Protein AF-A0A496Y0I8-F1 (afdb_monomer)

Nearest PDB structures (foldseek):
  1cf7-assembly1_B  TM=6.971E-01  e=7.641E-02  Homo sapiens
  3rpu-assembly1_E  TM=5.669E-01  e=7.205E-02  Escherichia coli K-12
  3rpu-assembly1_H  TM=5.118E-01  e=5.064E-02  Escherichia coli K-12
  6aht-assembly1_B  TM=5.201E-01  e=3.131E-01  Bacillus cereus
  8hqs-assembly1_F  TM=3.531E-01  e=7.050E+00  Saccharomyces cerevisiae S288C

Structure (mmCIF, N/CA/C/O backbone):
data_AF-A0A496Y0I8-F1
#
_entry.id   AF-A0A496Y0I8-F1
#
loop_
_atom_site.group_PDB
_atom_site.id
_atom_site.type_symbol
_atom_site.label_atom_id
_atom_site.label_alt_id
_atom_site.label_comp_id
_atom_site.label_asym_id
_atom_site.label_entity_id
_atom_site.label_seq_id
_atom_site.pdbx_PDB_ins_code
_atom_site.Cartn_x
_atom_site.Cartn_y
_atom_site.Cartn_z
_atom_site.occupancy
_atom_site.B_iso_or_equiv
_atom_site.auth_seq_id
_atom_site.auth_comp_id
_atom_site.auth_asym_id
_atom_site.auth_atom_id
_atom_site.pdbx_PDB_model_num
ATOM 1 N N . MET A 1 1 ? -22.563 -0.988 -12.206 1.00 37.19 1 MET A N 1
ATOM 2 C CA . MET A 1 1 ? -21.114 -0.687 -12.088 1.00 37.19 1 MET A CA 1
ATOM 3 C C . MET A 1 1 ? -20.339 -1.810 -12.764 1.00 37.19 1 MET A C 1
ATOM 5 O O . MET A 1 1 ? -20.665 -2.964 -12.524 1.00 37.19 1 MET A O 1
ATOM 9 N N . ARG A 1 2 ? -19.393 -1.511 -13.667 1.00 37.41 2 ARG A N 1
ATOM 10 C CA . ARG A 1 2 ? -18.610 -2.548 -14.367 1.00 37.41 2 ARG A CA 1
ATOM 11 C C . ARG A 1 2 ? -17.775 -3.320 -13.332 1.00 37.41 2 ARG A C 1
ATOM 13 O O . ARG A 1 2 ? -16.811 -2.759 -12.822 1.00 37.41 2 ARG A O 1
ATOM 20 N N . LYS A 1 3 ? -18.150 -4.572 -13.020 1.00 45.47 3 LYS A N 1
ATOM 21 C CA . LYS A 1 3 ? -17.292 -5.530 -12.295 1.00 45.47 3 LYS A CA 1
ATOM 22 C C . LYS A 1 3 ? -15.965 -5.590 -13.067 1.00 45.47 3 LYS A C 1
ATOM 24 O O . LYS A 1 3 ? -15.937 -6.031 -14.215 1.00 45.47 3 LYS A O 1
ATOM 29 N N . GLY A 1 4 ? -14.893 -5.036 -12.501 1.00 50.22 4 GLY A N 1
ATOM 30 C CA . GLY A 1 4 ? -13.565 -5.114 -13.107 1.00 50.22 4 GLY A CA 1
ATOM 31 C C . GLY A 1 4 ? -13.160 -6.582 -13.224 1.00 50.22 4 GLY A C 1
ATOM 32 O O . GLY A 1 4 ? -13.379 -7.345 -12.292 1.00 50.22 4 GLY A O 1
ATOM 33 N N . LYS A 1 5 ? -12.595 -6.995 -14.363 1.00 61.81 5 LYS A N 1
ATOM 34 C CA . LYS A 1 5 ? -12.206 -8.390 -14.663 1.00 61.81 5 LYS A CA 1
ATOM 35 C C . LYS A 1 5 ? -10.997 -8.895 -13.840 1.00 61.81 5 LYS A C 1
ATOM 37 O O . LYS A 1 5 ? -10.202 -9.679 -14.346 1.00 61.81 5 LYS A O 1
ATOM 42 N N . GLY A 1 6 ? -10.797 -8.408 -12.617 1.00 68.12 6 GLY A N 1
ATOM 43 C CA . GLY A 1 6 ? -9.646 -8.731 -11.774 1.00 68.12 6 GLY A CA 1
ATOM 44 C C . GLY A 1 6 ? -10.045 -9.001 -10.322 1.00 68.12 6 GLY A C 1
ATOM 45 O O . GLY A 1 6 ? -11.169 -8.685 -9.931 1.00 68.12 6 GLY A O 1
ATOM 46 N N . PRO A 1 7 ? -9.140 -9.579 -9.515 1.00 83.75 7 PRO A N 1
ATOM 47 C CA . PRO A 1 7 ? -9.412 -9.864 -8.112 1.00 83.75 7 PRO A CA 1
ATOM 48 C C . PRO A 1 7 ? -9.800 -8.612 -7.323 1.00 83.75 7 PRO A C 1
ATOM 50 O O . PRO A 1 7 ? -9.282 -7.520 -7.571 1.00 83.75 7 PRO A O 1
ATOM 53 N N . GLN A 1 8 ? -10.643 -8.789 -6.305 1.00 86.94 8 GLN A N 1
ATOM 54 C CA . GLN A 1 8 ? -11.132 -7.693 -5.459 1.00 86.94 8 GLN A CA 1
ATOM 55 C C . GLN A 1 8 ? -10.002 -6.877 -4.822 1.00 86.94 8 GLN A C 1
ATOM 57 O O . GLN A 1 8 ? -10.133 -5.669 -4.650 1.00 86.94 8 GLN A O 1
ATOM 62 N N . PHE A 1 9 ? -8.860 -7.502 -4.519 1.00 90.44 9 PHE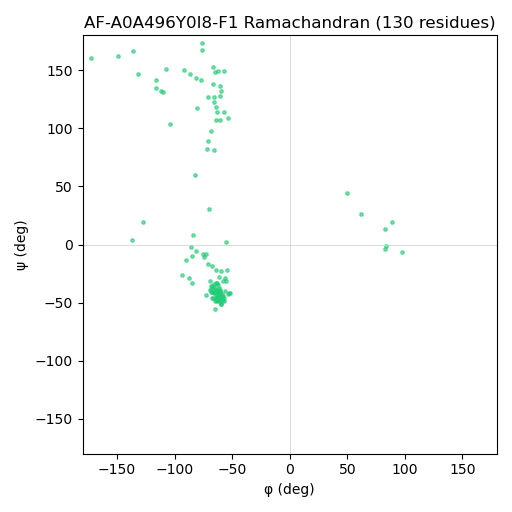 A N 1
ATOM 63 C CA . PHE A 1 9 ? -7.746 -6.803 -3.886 1.00 90.44 9 PHE A CA 1
ATOM 64 C C . PHE A 1 9 ? -7.081 -5.742 -4.784 1.00 90.44 9 PHE A C 1
ATOM 66 O O . PHE A 1 9 ? -6.420 -4.841 -4.275 1.00 90.44 9 PHE A O 1
ATOM 73 N N . VAL A 1 10 ? -7.272 -5.790 -6.109 1.00 92.19 10 VAL A N 1
ATOM 74 C CA . VAL A 1 10 ? -6.679 -4.809 -7.039 1.00 92.19 10 VAL A CA 1
ATOM 75 C C . VAL A 1 10 ? -7.178 -3.388 -6.754 1.00 92.19 10 VAL A C 1
ATOM 77 O O . VAL A 1 10 ? -6.441 -2.421 -6.958 1.00 92.19 10 VAL A O 1
ATOM 80 N N . ARG A 1 11 ? -8.390 -3.244 -6.195 1.00 92.94 11 ARG A N 1
ATOM 81 C CA . ARG A 1 11 ? -8.942 -1.937 -5.800 1.00 92.94 11 ARG A CA 1
ATOM 82 C C . ARG A 1 11 ? -8.086 -1.205 -4.760 1.00 92.94 11 ARG A C 1
ATOM 84 O O . ARG A 1 11 ? -8.145 0.016 -4.697 1.00 92.94 11 ARG A O 1
ATOM 91 N N . PHE A 1 12 ? -7.265 -1.922 -3.988 1.00 95.19 12 PHE A N 1
ATOM 92 C CA . PHE A 1 12 ? -6.410 -1.338 -2.950 1.00 95.19 12 PHE A CA 1
ATOM 93 C C . PHE A 1 12 ? -5.072 -0.814 -3.463 1.00 95.19 12 PHE A C 1
ATOM 95 O O . PHE A 1 12 ? -4.374 -0.135 -2.717 1.00 95.19 12 PHE A O 1
ATOM 102 N N . PHE A 1 13 ? -4.695 -1.087 -4.717 1.00 95.19 13 PHE A N 1
ATOM 103 C CA . PHE A 1 13 ? -3.367 -0.708 -5.204 1.00 95.19 13 PHE A CA 1
ATOM 104 C C . PHE A 1 13 ? -3.147 0.809 -5.138 1.00 95.19 13 PHE A C 1
ATOM 106 O O . PHE A 1 13 ? -2.121 1.265 -4.649 1.00 95.19 13 PHE A O 1
ATOM 113 N N . ARG A 1 14 ? -4.126 1.586 -5.615 1.00 95.56 14 ARG A N 1
ATOM 114 C CA . ARG A 1 14 ? -4.085 3.056 -5.599 1.00 95.56 14 ARG A CA 1
ATOM 115 C C . ARG A 1 14 ? -4.091 3.609 -4.161 1.00 95.56 14 ARG A C 1
ATOM 117 O O . ARG A 1 14 ? -3.125 4.290 -3.826 1.00 95.56 14 ARG A O 1
ATOM 124 N N . PRO A 1 15 ? -5.071 3.256 -3.301 1.00 96.25 15 PRO A N 1
ATOM 125 C CA . PRO A 1 15 ? -5.105 3.702 -1.909 1.00 96.25 15 PRO A CA 1
ATOM 126 C C . PRO A 1 15 ? -3.820 3.445 -1.124 1.00 96.25 15 PRO A C 1
ATOM 128 O O . PRO A 1 15 ? -3.387 4.316 -0.384 1.00 96.25 15 PRO A O 1
ATOM 131 N N . ILE A 1 16 ? -3.184 2.278 -1.289 1.00 96.00 16 ILE A N 1
ATOM 132 C CA . ILE A 1 16 ? -1.937 1.959 -0.572 1.00 96.00 16 ILE A CA 1
ATOM 133 C C . ILE A 1 16 ? -0.831 2.951 -0.936 1.00 96.00 16 ILE A C 1
ATOM 135 O O . ILE A 1 16 ? -0.136 3.449 -0.053 1.00 96.00 16 ILE A O 1
ATOM 139 N N . ILE A 1 17 ? -0.654 3.235 -2.228 1.00 95.62 17 ILE A N 1
ATOM 140 C CA . ILE A 1 17 ? 0.399 4.147 -2.683 1.00 95.62 17 ILE A CA 1
ATOM 141 C C . ILE A 1 17 ? 0.073 5.580 -2.255 1.00 95.62 17 ILE A C 1
ATOM 143 O O . ILE A 1 17 ? 0.973 6.295 -1.834 1.00 95.62 17 ILE A O 1
ATOM 147 N N . GLU A 1 18 ? -1.194 5.995 -2.320 1.00 95.75 18 GLU A N 1
ATOM 148 C CA . GLU A 1 18 ? -1.628 7.309 -1.830 1.00 95.75 18 GLU A CA 1
ATOM 149 C C . GLU A 1 18 ? -1.344 7.485 -0.337 1.00 95.75 18 GLU A C 1
ATOM 151 O O . GLU A 1 18 ? -0.683 8.451 0.029 1.00 95.75 18 GLU A O 1
ATOM 156 N N . VAL A 1 19 ? -1.763 6.533 0.504 1.00 96.06 19 VAL A N 1
ATOM 157 C CA . VAL A 1 19 ? -1.511 6.575 1.953 1.00 96.06 19 VAL A CA 1
ATOM 158 C C . VAL A 1 19 ? -0.014 6.635 2.233 1.00 96.06 19 VAL A C 1
ATOM 160 O O . VAL A 1 19 ? 0.433 7.498 2.976 1.00 96.06 19 VAL A O 1
ATOM 163 N N . LEU A 1 20 ? 0.789 5.784 1.588 1.00 95.19 20 LEU A N 1
ATOM 164 C CA . LEU A 1 20 ? 2.237 5.813 1.786 1.00 95.19 20 LEU A CA 1
ATOM 165 C C . LEU A 1 20 ? 2.871 7.131 1.328 1.00 95.19 20 LEU A C 1
ATOM 167 O O . LEU A 1 20 ? 3.845 7.567 1.929 1.00 95.19 20 LEU A O 1
ATOM 171 N N . LYS A 1 21 ? 2.350 7.785 0.283 1.00 94.88 21 LYS A N 1
ATOM 172 C CA . LYS A 1 21 ? 2.811 9.123 -0.122 1.00 94.88 21 LYS A CA 1
ATOM 173 C C . LYS A 1 21 ? 2.439 10.183 0.909 1.00 94.88 21 LYS A C 1
ATOM 175 O O . LYS A 1 21 ? 3.259 11.046 1.203 1.00 94.88 21 LYS A O 1
ATOM 180 N N . GLU A 1 22 ? 1.233 10.101 1.461 1.00 94.06 22 GLU A N 1
ATOM 181 C CA . GLU A 1 22 ? 0.730 11.007 2.497 1.00 94.06 22 GLU A CA 1
ATOM 182 C C . GLU A 1 22 ? 1.517 10.868 3.812 1.00 94.06 22 GLU A C 1
ATOM 184 O O . GLU A 1 22 ? 1.778 11.872 4.469 1.00 94.06 22 GLU A O 1
ATOM 189 N N . THR A 1 23 ? 1.989 9.664 4.156 1.00 90.69 23 THR A N 1
ATOM 190 C CA . THR A 1 23 ? 2.809 9.408 5.357 1.00 90.69 23 THR A CA 1
ATOM 191 C C . THR A 1 23 ? 4.309 9.673 5.166 1.00 90.69 23 THR A C 1
ATOM 193 O O . THR A 1 23 ? 5.108 9.355 6.044 1.00 90.69 23 THR A O 1
ATOM 196 N N . GLY A 1 24 ? 4.727 10.254 4.036 1.00 91.31 24 GLY A N 1
ATOM 197 C CA . GLY A 1 24 ? 6.133 10.604 3.782 1.00 91.31 24 GLY A CA 1
ATOM 198 C C . GLY A 1 24 ? 6.970 9.493 3.137 1.00 91.31 24 GLY A C 1
ATOM 199 O O . GLY A 1 24 ? 8.196 9.522 3.193 1.00 91.31 24 GLY A O 1
ATOM 200 N N . GLY A 1 25 ? 6.327 8.510 2.510 1.00 92.38 25 GLY A N 1
ATOM 201 C CA . GLY A 1 25 ? 6.960 7.447 1.726 1.00 92.38 25 GLY A CA 1
ATOM 202 C C . GLY A 1 25 ? 7.161 6.132 2.474 1.00 92.38 25 GLY A C 1
ATOM 203 O O 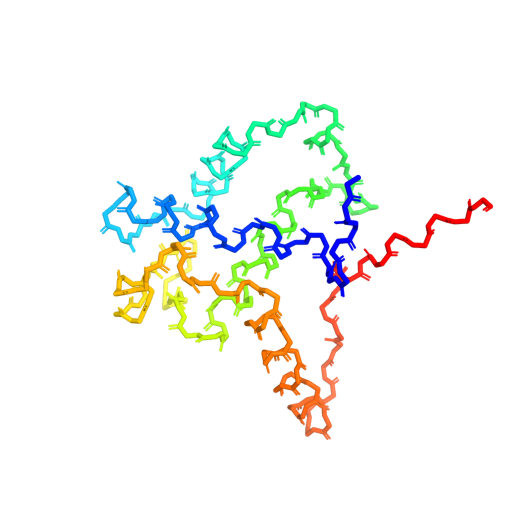. GLY A 1 25 ? 7.552 5.144 1.853 1.00 92.38 25 GLY A O 1
ATOM 204 N N . SER A 1 26 ? 6.879 6.081 3.777 1.00 93.56 26 SER A N 1
ATOM 205 C CA . SER A 1 26 ? 6.915 4.849 4.570 1.00 93.56 26 SER A CA 1
ATOM 206 C C . SER A 1 26 ? 5.898 4.869 5.712 1.00 93.56 26 SER A C 1
ATOM 208 O O . SER A 1 26 ? 5.374 5.925 6.065 1.00 93.56 26 SER A O 1
ATOM 210 N N . GLY A 1 27 ? 5.578 3.698 6.262 1.00 94.00 27 GLY A N 1
ATOM 211 C CA . GLY A 1 27 ? 4.656 3.564 7.389 1.00 94.00 27 GLY A CA 1
ATOM 212 C C . GLY A 1 27 ? 4.586 2.143 7.944 1.00 94.00 27 GLY A C 1
ATOM 213 O O . GLY A 1 27 ? 4.958 1.174 7.272 1.00 94.00 27 GLY A O 1
ATOM 214 N N . ALA A 1 28 ? 4.106 2.000 9.182 1.00 94.88 28 ALA A N 1
ATOM 215 C CA . ALA A 1 28 ? 3.880 0.685 9.770 1.00 94.88 28 ALA A CA 1
ATOM 216 C C . ALA A 1 28 ? 2.745 -0.037 9.032 1.00 94.88 28 ALA A C 1
ATOM 218 O O . ALA A 1 28 ? 1.708 0.544 8.725 1.00 94.88 28 ALA A O 1
ATOM 219 N N . ALA A 1 29 ? 2.913 -1.333 8.770 1.00 92.81 29 ALA A N 1
ATOM 220 C CA . ALA A 1 29 ? 1.962 -2.113 7.979 1.00 92.81 29 ALA A CA 1
ATOM 221 C C . ALA A 1 29 ? 0.532 -2.057 8.542 1.00 92.81 29 ALA A C 1
ATOM 223 O O . ALA A 1 29 ? -0.420 -1.960 7.775 1.00 92.81 29 ALA A O 1
ATOM 224 N N . ALA A 1 30 ? 0.380 -2.113 9.868 1.00 93.31 30 ALA A N 1
ATOM 225 C CA . ALA A 1 30 ? -0.924 -2.026 10.521 1.00 93.31 30 ALA A CA 1
ATOM 226 C C . ALA A 1 30 ? -1.579 -0.654 10.295 1.00 93.31 30 ALA A C 1
ATOM 228 O O . ALA A 1 30 ? -2.708 -0.596 9.819 1.00 93.31 30 ALA A O 1
ATOM 229 N N . GLU A 1 31 ? -0.831 0.427 10.527 1.00 94.94 31 GLU A N 1
ATOM 230 C CA . GLU A 1 31 ? -1.309 1.803 10.351 1.00 94.94 31 GLU A CA 1
ATOM 231 C C . GLU A 1 31 ? -1.669 2.105 8.895 1.00 94.94 31 GLU A C 1
ATOM 233 O O . GLU A 1 31 ? -2.678 2.750 8.629 1.00 94.94 31 GLU A O 1
ATOM 238 N N . VAL A 1 32 ? -0.875 1.618 7.936 1.00 95.75 32 VAL A N 1
ATOM 239 C CA . VAL A 1 32 ? -1.167 1.791 6.506 1.00 95.75 32 VAL A CA 1
ATOM 240 C C . VAL A 1 32 ? -2.439 1.036 6.123 1.00 95.75 32 VAL A C 1
ATOM 242 O O . VAL A 1 32 ? -3.254 1.561 5.372 1.00 95.75 32 VAL A O 1
ATOM 245 N N . ILE A 1 33 ? -2.643 -0.183 6.637 1.00 95.12 33 ILE A N 1
ATOM 246 C CA . ILE A 1 33 ? -3.878 -0.943 6.392 1.00 95.12 33 ILE A CA 1
ATOM 247 C C . ILE A 1 33 ? -5.091 -0.188 6.944 1.00 95.12 33 ILE A C 1
ATOM 249 O O . ILE A 1 33 ? -6.089 -0.067 6.236 1.00 95.12 33 ILE A O 1
ATOM 253 N N . ASP A 1 34 ? -5.000 0.327 8.169 1.00 95.00 3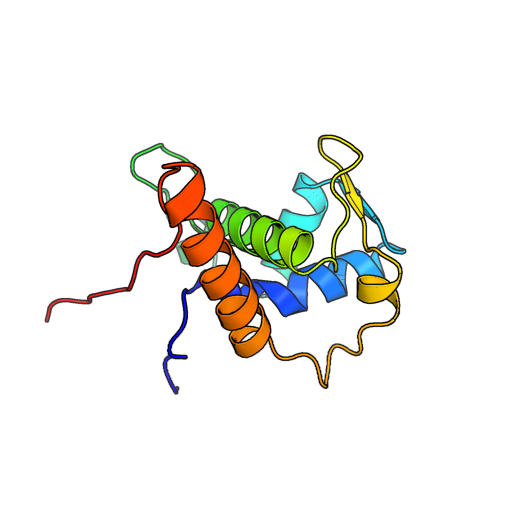4 ASP A N 1
ATOM 254 C CA . ASP A 1 34 ? -6.094 1.055 8.817 1.00 95.00 34 ASP A CA 1
ATOM 255 C C . ASP A 1 34 ? -6.444 2.331 8.042 1.00 95.00 34 ASP A C 1
ATOM 257 O O . ASP A 1 34 ? -7.600 2.528 7.665 1.00 95.00 34 ASP A O 1
ATOM 261 N N . GLN A 1 35 ? -5.435 3.125 7.675 1.00 95.88 35 GLN A N 1
ATOM 262 C CA . GLN A 1 35 ? -5.614 4.327 6.858 1.00 95.88 35 GLN A CA 1
ATOM 263 C C . GLN A 1 35 ? -6.193 4.018 5.472 1.00 95.88 35 GLN A C 1
ATOM 265 O O . GLN A 1 35 ? -7.026 4.766 4.968 1.00 95.88 35 GLN A O 1
ATOM 270 N N . VAL A 1 36 ? -5.799 2.906 4.840 1.00 96.06 36 VAL A N 1
ATOM 271 C CA . VAL A 1 36 ? -6.372 2.480 3.552 1.00 96.06 36 VAL A CA 1
ATOM 272 C C . VAL A 1 36 ? -7.859 2.149 3.691 1.00 96.06 36 VAL A C 1
ATOM 274 O O . VAL A 1 36 ? -8.648 2.537 2.827 1.00 96.06 36 VAL A O 1
ATOM 277 N N . ILE A 1 37 ? -8.244 1.438 4.753 1.00 94.00 37 ILE A N 1
ATOM 278 C CA . ILE A 1 37 ? -9.640 1.070 5.032 1.00 94.00 37 ILE A CA 1
ATOM 279 C C . ILE A 1 37 ? -10.481 2.327 5.280 1.00 94.00 37 ILE A C 1
ATOM 281 O O . ILE A 1 37 ? -11.554 2.471 4.686 1.00 94.00 37 ILE A O 1
ATOM 285 N N . GLU A 1 38 ? -9.967 3.253 6.091 1.00 94.38 38 GLU A N 1
ATOM 286 C CA . GLU A 1 38 ? -10.611 4.531 6.394 1.00 94.38 38 GLU A CA 1
ATOM 287 C C . GLU A 1 38 ? -10.761 5.403 5.138 1.00 94.38 38 GLU A C 1
ATOM 289 O O . GLU A 1 38 ? -11.859 5.867 4.823 1.00 94.38 38 GLU A O 1
ATOM 294 N N . LYS A 1 39 ? -9.688 5.559 4.352 1.00 93.44 39 LYS A N 1
ATOM 295 C CA . LYS A 1 39 ? -9.679 6.354 3.112 1.00 93.44 39 LYS A CA 1
ATOM 296 C C . LYS A 1 39 ? -10.671 5.823 2.080 1.00 93.44 39 LYS A C 1
ATOM 298 O O . LYS A 1 39 ? -11.348 6.598 1.407 1.00 93.44 39 LYS A O 1
ATOM 303 N N . MET A 1 40 ? -10.777 4.500 1.972 1.00 93.69 40 MET A N 1
ATOM 304 C CA . MET A 1 40 ? -11.734 3.825 1.094 1.00 93.69 40 MET A CA 1
ATOM 305 C C . MET A 1 40 ? -13.172 3.857 1.626 1.00 93.69 40 MET A C 1
ATOM 307 O O . MET A 1 40 ? -14.080 3.458 0.897 1.00 93.69 40 MET A O 1
ATOM 311 N N . LYS A 1 41 ? -13.387 4.328 2.865 1.00 93.69 41 LYS A N 1
ATOM 312 C CA . LYS A 1 41 ? -14.687 4.357 3.552 1.00 93.69 41 LYS A CA 1
ATOM 313 C C . LYS A 1 41 ? -15.391 3.002 3.500 1.00 93.69 41 LYS A C 1
ATOM 315 O O . LYS A 1 41 ? -16.579 2.918 3.190 1.00 93.69 41 LYS A O 1
ATOM 320 N N . ILE A 1 42 ? -14.633 1.935 3.748 1.00 90.81 42 ILE A N 1
ATOM 321 C CA . ILE A 1 42 ? -15.176 0.576 3.712 1.00 90.81 42 ILE A CA 1
ATOM 322 C C . ILE A 1 42 ? -16.196 0.429 4.845 1.00 90.81 42 ILE A C 1
ATOM 324 O O . ILE A 1 42 ? -15.853 0.723 5.992 1.00 90.81 42 ILE A O 1
ATOM 328 N N . PRO A 1 43 ? -17.435 -0.009 4.559 1.00 91.12 43 PRO A N 1
ATOM 329 C CA . PRO A 1 43 ? -18.462 -0.140 5.583 1.00 91.12 43 PRO A CA 1
ATOM 330 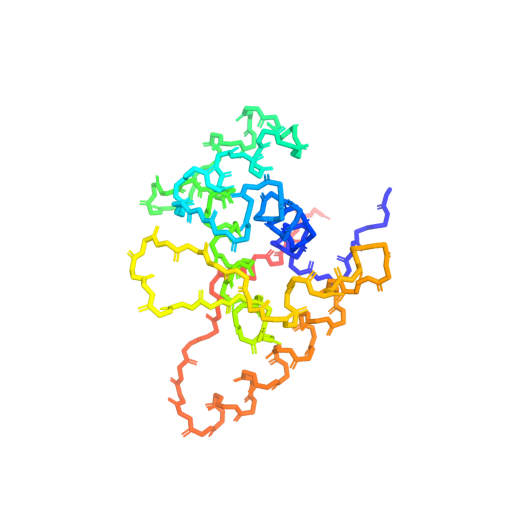C C . PRO A 1 43 ? -18.070 -1.202 6.611 1.00 91.12 43 PRO A C 1
ATOM 332 O O . PRO A 1 43 ? -17.428 -2.197 6.275 1.00 91.12 43 PRO A O 1
ATOM 335 N N . GLU A 1 44 ? -18.497 -1.009 7.857 1.00 87.44 44 GLU A N 1
ATOM 336 C CA . GLU A 1 44 ? -18.219 -1.924 8.971 1.00 87.44 44 GLU A CA 1
ATOM 337 C C . GLU A 1 44 ? -18.622 -3.367 8.644 1.00 87.44 44 GLU A C 1
ATOM 339 O O . GLU A 1 44 ? -17.823 -4.280 8.826 1.00 87.44 44 GLU A O 1
ATOM 344 N N . SER A 1 45 ? -19.780 -3.556 8.005 1.00 90.00 45 SER A N 1
ATOM 345 C CA . SER A 1 45 ? -20.257 -4.872 7.565 1.00 90.00 45 SER A CA 1
ATOM 346 C C . SER A 1 45 ? -19.285 -5.615 6.646 1.00 90.00 45 SER A C 1
ATOM 348 O O . SER A 1 45 ? -19.271 -6.840 6.645 1.00 90.00 45 SER A O 1
ATOM 350 N N . GLU A 1 46 ? -18.464 -4.905 5.865 1.00 87.38 46 GLU A N 1
ATOM 351 C CA . GLU A 1 46 ? -17.422 -5.506 5.031 1.00 87.38 46 GLU A CA 1
ATOM 352 C C . GLU A 1 46 ? -16.127 -5.748 5.827 1.00 87.38 46 GLU A C 1
ATOM 354 O O . GLU A 1 46 ? -15.426 -6.733 5.585 1.00 87.38 46 GLU A O 1
ATOM 359 N N . GLN A 1 47 ? -15.812 -4.883 6.796 1.00 86.75 47 GLN A N 1
ATOM 360 C CA . GLN A 1 47 ? -14.647 -5.032 7.676 1.00 86.75 47 GLN A CA 1
ATOM 361 C C . GLN A 1 47 ? -14.786 -6.228 8.633 1.00 86.75 47 GLN A C 1
ATOM 363 O O . GLN A 1 47 ? -13.791 -6.915 8.899 1.00 86.75 47 GLN A O 1
ATOM 368 N N . GLU A 1 48 ? -16.012 -6.490 9.096 1.00 89.56 48 GLU A N 1
ATOM 369 C CA . GLU A 1 48 ? -16.391 -7.611 9.964 1.00 89.56 48 GLU A CA 1
ATOM 370 C C . GLU A 1 48 ? -16.369 -8.968 9.249 1.00 89.56 48 GLU A C 1
ATOM 372 O O . GLU A 1 48 ? -16.322 -10.014 9.903 1.00 89.56 48 GLU A O 1
ATOM 377 N N . VAL A 1 49 ? -16.352 -8.992 7.909 1.00 89.88 49 VAL A N 1
ATOM 378 C CA . VAL A 1 49 ? -16.249 -10.251 7.165 1.00 89.88 49 VAL A CA 1
ATOM 379 C C . VAL A 1 49 ? -14.905 -10.907 7.460 1.00 89.88 49 VAL A C 1
ATOM 381 O O . VAL A 1 49 ? -13.834 -10.389 7.123 1.00 89.88 49 VAL A O 1
ATOM 384 N N . THR A 1 50 ? -14.964 -12.104 8.033 1.00 90.38 50 THR A N 1
ATOM 385 C CA . THR A 1 50 ? -13.795 -12.928 8.332 1.00 90.38 50 THR A CA 1
ATOM 386 C C . THR A 1 50 ? -13.701 -14.125 7.393 1.00 90.38 50 THR A C 1
ATOM 388 O O . THR A 1 50 ? -14.686 -14.627 6.853 1.00 90.38 50 THR A O 1
ATOM 391 N N . LEU A 1 51 ? -12.472 -14.571 7.153 1.00 84.88 51 LEU A N 1
ATOM 392 C CA . LEU A 1 51 ? -12.184 -15.822 6.462 1.00 84.88 51 LEU A CA 1
ATOM 393 C C . LEU A 1 51 ? -12.417 -17.006 7.408 1.00 84.88 51 LEU A C 1
ATOM 395 O O . LEU A 1 51 ? -12.447 -16.845 8.625 1.00 84.88 51 LEU A O 1
ATOM 399 N N . LYS A 1 52 ? -12.449 -18.230 6.863 1.00 79.69 52 LYS A N 1
ATOM 400 C CA . LYS A 1 52 ? -12.523 -19.475 7.659 1.00 79.69 52 LYS A CA 1
ATOM 401 C C . LYS A 1 52 ? -11.411 -19.598 8.717 1.00 79.69 52 LYS A C 1
ATOM 403 O O . LYS A 1 52 ? -11.567 -20.331 9.683 1.00 79.69 52 LYS A O 1
ATOM 408 N N . SER A 1 53 ? -10.296 -18.890 8.532 1.00 79.62 53 SER A N 1
ATOM 409 C CA . SER A 1 53 ? -9.175 -18.812 9.475 1.00 79.62 53 SER A CA 1
ATOM 410 C C . SER A 1 53 ? -9.378 -17.818 10.631 1.00 79.62 53 SER A C 1
ATOM 412 O O . SER A 1 53 ? -8.507 -17.722 11.489 1.00 79.62 53 SER A O 1
ATOM 414 N N . GLY A 1 54 ? -10.468 -17.041 10.641 1.00 82.62 54 GLY A N 1
ATOM 415 C CA . GLY A 1 54 ? -10.735 -15.979 11.620 1.00 82.62 54 GLY A CA 1
ATOM 416 C C . GLY A 1 54 ? -10.074 -14.629 11.306 1.00 82.62 54 GLY A C 1
ATOM 417 O O . GLY A 1 54 ? -10.267 -13.664 12.038 1.00 82.62 54 GLY A O 1
ATOM 418 N N . GLN A 1 55 ? -9.307 -14.519 10.217 1.00 84.81 55 GLN A N 1
ATOM 419 C CA . GLN A 1 55 ? -8.699 -13.250 9.796 1.00 84.81 55 GLN A CA 1
ATOM 420 C C . GLN A 1 55 ? -9.695 -12.373 9.025 1.00 84.81 55 GLN A C 1
ATOM 422 O O . GLN A 1 55 ? -10.463 -12.885 8.212 1.00 84.81 55 GLN A O 1
ATOM 427 N N . SER A 1 56 ? -9.641 -11.049 9.212 1.00 89.38 56 SER A N 1
ATOM 428 C CA . SER A 1 56 ? -10.457 -10.100 8.433 1.00 89.38 56 SER A CA 1
ATOM 429 C C . SER A 1 56 ? -10.132 -10.190 6.93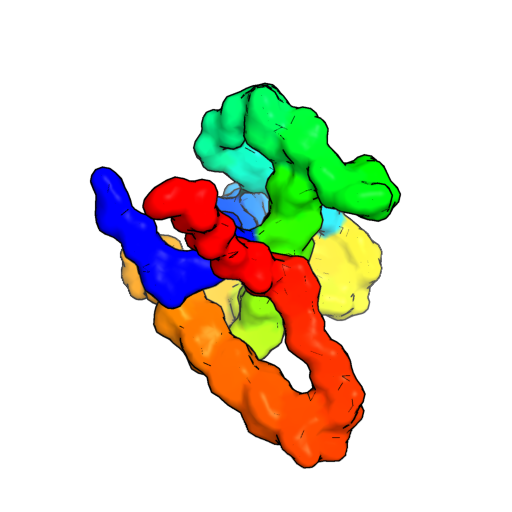8 1.00 89.38 56 SER A C 1
ATOM 431 O O . SER A 1 56 ? -8.970 -10.079 6.522 1.00 89.38 56 SER A O 1
ATOM 433 N N . ARG A 1 57 ? -11.172 -10.363 6.116 1.00 90.56 57 ARG A N 1
ATOM 434 C CA . ARG A 1 57 ? -11.059 -10.514 4.660 1.00 90.56 57 ARG A CA 1
ATOM 435 C C . ARG A 1 57 ? -10.477 -9.261 4.018 1.00 90.56 57 ARG A C 1
ATOM 437 O O . ARG A 1 57 ? -9.574 -9.374 3.192 1.00 90.56 57 ARG A O 1
ATOM 444 N N . VAL A 1 58 ? -10.948 -8.079 4.417 1.00 91.56 58 VAL A N 1
ATOM 445 C CA . VAL A 1 58 ? -10.480 -6.792 3.877 1.00 91.56 58 VAL A CA 1
ATOM 446 C C . VAL A 1 58 ? -9.004 -6.583 4.196 1.00 91.56 58 VAL A C 1
ATOM 448 O O . VAL A 1 58 ? -8.213 -6.318 3.291 1.00 91.56 58 VAL A O 1
ATOM 451 N N . ARG A 1 59 ? -8.591 -6.795 5.452 1.00 92.44 59 ARG A N 1
ATOM 452 C CA . ARG A 1 59 ? -7.175 -6.680 5.843 1.00 92.44 59 ARG A CA 1
ATOM 453 C C . ARG A 1 59 ? -6.291 -7.644 5.049 1.00 92.44 59 ARG A C 1
ATOM 455 O O . ARG A 1 59 ? -5.232 -7.249 4.565 1.00 92.44 59 ARG A O 1
ATOM 462 N N . ASN A 1 60 ? -6.745 -8.883 4.854 1.00 90.56 60 ASN A N 1
ATOM 463 C CA . ASN A 1 60 ? -6.050 -9.860 4.015 1.00 90.56 60 ASN A CA 1
ATOM 464 C C . ASN A 1 60 ? -5.947 -9.392 2.550 1.00 90.56 60 ASN A C 1
ATOM 466 O O . ASN A 1 60 ? -4.881 -9.488 1.945 1.00 90.56 60 ASN A O 1
ATOM 470 N N . GLN A 1 61 ? -7.010 -8.818 1.977 1.00 92.00 61 GLN A N 1
ATOM 471 C CA . GLN A 1 61 ? -6.970 -8.248 0.625 1.00 92.00 61 GLN A CA 1
ATOM 472 C C . GLN A 1 61 ? -5.945 -7.106 0.503 1.00 92.00 61 GLN A C 1
ATOM 474 O O . GLN A 1 61 ? -5.202 -7.066 -0.477 1.00 92.00 61 GLN A O 1
ATOM 479 N N . VAL A 1 62 ? -5.840 -6.214 1.494 1.00 93.88 62 VAL A N 1
ATOM 480 C CA . VAL A 1 62 ? -4.824 -5.140 1.492 1.00 93.88 62 VAL A CA 1
ATOM 481 C C . VAL A 1 62 ? -3.404 -5.724 1.523 1.00 93.88 62 VAL A C 1
ATOM 483 O O . VAL A 1 62 ? -2.528 -5.274 0.783 1.00 93.88 62 VAL A O 1
ATOM 486 N N . GLN A 1 63 ? -3.170 -6.782 2.306 1.00 91.75 63 GLN A N 1
ATOM 487 C CA . GLN A 1 63 ? -1.875 -7.476 2.321 1.00 91.75 63 GLN A CA 1
ATOM 488 C C . GLN A 1 63 ? -1.532 -8.113 0.965 1.00 91.75 63 GLN A C 1
ATOM 490 O O . GLN A 1 63 ? -0.386 -8.017 0.513 1.00 91.75 63 GLN A O 1
ATOM 495 N N . TRP A 1 64 ? -2.513 -8.709 0.279 1.00 91.50 64 TRP A N 1
ATOM 496 C CA . TRP A 1 64 ? -2.329 -9.217 -1.085 1.00 91.50 64 TRP A CA 1
ATOM 497 C C . TRP A 1 64 ? -1.977 -8.106 -2.064 1.00 91.50 64 TRP A C 1
ATOM 499 O O . TRP A 1 64 ? -1.039 -8.251 -2.849 1.00 91.50 64 TRP A O 1
ATOM 509 N N . ALA A 1 65 ? -2.678 -6.979 -1.988 1.00 93.75 65 ALA A N 1
ATOM 510 C CA . ALA A 1 65 ? -2.375 -5.826 -2.816 1.00 93.75 65 ALA A CA 1
ATOM 511 C C . ALA A 1 65 ? -0.932 -5.349 -2.626 1.00 93.75 65 ALA A C 1
ATOM 513 O O . ALA A 1 65 ? -0.201 -5.181 -3.605 1.00 93.75 65 ALA A O 1
ATOM 514 N N . ARG A 1 66 ? -0.479 -5.248 -1.373 1.00 93.62 66 ARG A N 1
ATOM 515 C CA . ARG A 1 66 ? 0.913 -4.922 -1.057 1.00 93.62 66 ARG A CA 1
ATOM 516 C C . ARG A 1 66 ? 1.902 -5.910 -1.672 1.00 93.62 66 ARG A C 1
ATOM 518 O O . ARG A 1 66 ? 2.917 -5.478 -2.211 1.00 93.62 66 ARG A O 1
ATOM 525 N N . LEU A 1 67 ? 1.643 -7.218 -1.604 1.00 91.44 67 LEU A N 1
ATOM 526 C CA . LEU A 1 67 ? 2.541 -8.222 -2.188 1.00 91.44 67 LEU A CA 1
ATOM 527 C C . LEU A 1 67 ? 2.732 -7.996 -3.693 1.00 91.44 67 LEU A C 1
ATOM 529 O O . LEU A 1 67 ? 3.856 -8.058 -4.191 1.00 91.44 67 LEU A O 1
ATOM 533 N N . TYR A 1 68 ? 1.642 -7.725 -4.410 1.00 92.62 68 TYR A N 1
ATOM 534 C CA . TYR A 1 68 ? 1.688 -7.469 -5.847 1.00 92.62 68 TYR A CA 1
ATOM 535 C C . TYR A 1 68 ? 2.412 -6.167 -6.179 1.00 92.62 68 TYR A C 1
ATOM 537 O O . TYR A 1 68 ? 3.214 -6.147 -7.107 1.00 92.62 68 TYR A O 1
ATOM 545 N N . LEU A 1 69 ? 2.186 -5.102 -5.409 1.00 93.44 69 LEU A N 1
ATOM 546 C CA . LEU A 1 69 ? 2.900 -3.841 -5.603 1.00 93.44 69 LEU A CA 1
ATOM 547 C C . LEU A 1 69 ? 4.401 -3.969 -5.323 1.00 93.44 69 LEU A C 1
ATOM 549 O O . LEU A 1 69 ? 5.206 -3.406 -6.061 1.00 93.44 69 LEU A O 1
ATOM 553 N N . ALA A 1 70 ? 4.785 -4.743 -4.306 1.00 92.62 70 ALA A N 1
ATOM 554 C CA . ALA A 1 70 ? 6.189 -5.028 -4.030 1.00 92.62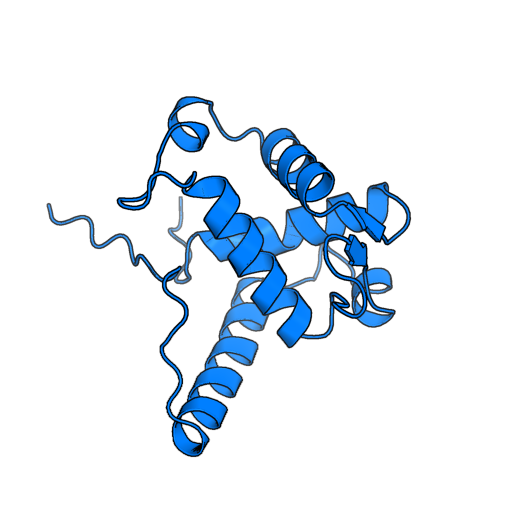 70 ALA A CA 1
ATOM 555 C C . ALA A 1 70 ? 6.834 -5.813 -5.180 1.00 92.62 70 ALA A C 1
ATOM 557 O O . ALA A 1 70 ? 7.936 -5.508 -5.620 1.00 92.62 70 ALA A O 1
ATOM 558 N N . ARG A 1 71 ? 6.107 -6.783 -5.745 1.00 90.31 71 ARG A N 1
ATOM 559 C CA . ARG A 1 71 ? 6.560 -7.551 -6.914 1.00 90.31 71 ARG A CA 1
ATOM 560 C C . ARG A 1 71 ? 6.614 -6.738 -8.199 1.00 90.31 71 ARG A C 1
ATOM 562 O O . ARG A 1 71 ? 7.467 -7.006 -9.034 1.00 90.31 71 ARG A O 1
ATOM 569 N N . ALA A 1 72 ? 5.741 -5.748 -8.344 1.00 91.56 72 ALA A N 1
ATOM 570 C CA . ALA A 1 72 ? 5.819 -4.764 -9.415 1.00 91.56 72 ALA A CA 1
ATOM 571 C C . ALA A 1 72 ? 6.962 -3.749 -9.215 1.00 91.56 72 ALA A C 1
ATOM 573 O O . ALA A 1 72 ? 7.218 -2.957 -10.116 1.00 91.56 72 ALA A O 1
ATOM 574 N N . GLY A 1 73 ? 7.633 -3.760 -8.057 1.00 93.56 73 GLY A N 1
ATOM 575 C CA . GLY A 1 73 ? 8.746 -2.869 -7.735 1.00 93.56 73 GLY A CA 1
ATOM 576 C C . GLY A 1 73 ? 8.334 -1.490 -7.222 1.00 93.56 73 GLY A C 1
ATOM 577 O O . GLY A 1 73 ? 9.181 -0.607 -7.163 1.00 93.56 73 GLY A O 1
ATOM 578 N N . PHE A 1 74 ? 7.067 -1.279 -6.847 1.00 95.44 74 PHE A N 1
ATOM 579 C CA . PHE A 1 74 ? 6.588 0.001 -6.297 1.00 95.44 74 PHE A CA 1
ATOM 580 C C . PHE A 1 74 ? 6.764 0.112 -4.782 1.00 95.44 74 PHE A C 1
ATOM 582 O O . PHE A 1 74 ? 6.889 1.215 -4.254 1.00 95.44 74 PHE A O 1
ATOM 589 N N . LEU A 1 75 ? 6.742 -1.023 -4.081 1.00 94.62 75 LEU A N 1
ATOM 590 C CA . LEU A 1 75 ? 6.942 -1.096 -2.637 1.00 94.62 75 LEU A CA 1
ATOM 591 C C . LEU A 1 75 ? 8.211 -1.884 -2.324 1.00 94.62 75 LEU A C 1
ATOM 593 O O . LEU A 1 75 ? 8.487 -2.909 -2.944 1.00 94.62 75 LEU A O 1
ATOM 597 N N . ASP A 1 76 ? 8.935 -1.429 -1.313 1.00 90.00 76 ASP A N 1
ATOM 598 C CA . ASP A 1 76 ? 10.044 -2.150 -0.715 1.00 90.00 76 ASP A CA 1
ATOM 599 C C . ASP A 1 76 ? 9.562 -3.011 0.470 1.00 90.00 76 ASP A C 1
ATOM 601 O O . ASP A 1 76 ? 8.567 -2.729 1.150 1.00 90.00 76 ASP A O 1
ATOM 605 N N . SER A 1 77 ? 10.264 -4.118 0.694 1.00 77.81 77 SER A N 1
ATOM 606 C CA . SER A 1 77 ? 10.022 -5.072 1.776 1.00 77.81 77 SER A CA 1
ATOM 607 C C . SER A 1 77 ? 11.271 -5.368 2.602 1.00 77.81 77 SER A C 1
ATOM 609 O O . SER A 1 77 ? 11.313 -6.401 3.270 1.00 77.81 77 SER A O 1
ATOM 611 N N . SER A 1 78 ? 12.284 -4.501 2.544 1.00 80.56 78 SER A N 1
ATOM 612 C CA . SER A 1 78 ? 13.543 -4.655 3.281 1.00 80.56 78 SER A CA 1
ATOM 613 C C . SER A 1 78 ? 13.352 -4.754 4.801 1.00 80.56 78 SER A C 1
ATOM 615 O O . SER A 1 78 ? 14.101 -5.470 5.465 1.00 80.56 78 SER A O 1
ATOM 617 N N . GLN A 1 79 ? 12.322 -4.105 5.355 1.00 86.75 79 GLN A N 1
ATOM 618 C CA . GLN A 1 79 ? 12.025 -4.109 6.787 1.00 86.75 79 GLN A CA 1
ATOM 619 C C . GLN A 1 79 ? 10.733 -4.866 7.115 1.00 86.75 79 GLN A C 1
ATOM 621 O O . GLN A 1 79 ? 9.675 -4.672 6.510 1.00 86.75 79 GLN A O 1
ATOM 626 N N . ARG A 1 80 ? 10.795 -5.748 8.119 1.00 85.81 80 ARG A N 1
ATOM 627 C CA . ARG A 1 80 ? 9.620 -6.494 8.583 1.00 85.81 80 ARG A CA 1
ATOM 628 C C . ARG A 1 80 ? 8.663 -5.553 9.313 1.00 85.81 80 ARG A C 1
ATOM 630 O O . ARG A 1 80 ? 9.049 -4.904 10.273 1.00 85.81 80 ARG A O 1
ATOM 637 N N . GLY A 1 81 ? 7.397 -5.547 8.896 1.00 88.62 81 GLY A N 1
ATOM 638 C CA . GLY A 1 81 ? 6.343 -4.753 9.539 1.00 88.62 81 GLY A CA 1
ATOM 639 C C . GLY A 1 81 ? 6.285 -3.289 9.100 1.00 88.62 81 GLY A C 1
ATOM 640 O O . GLY A 1 81 ? 5.347 -2.601 9.486 1.00 88.62 81 GLY A O 1
ATOM 641 N N . VAL A 1 82 ? 7.212 -2.842 8.251 1.00 93.06 82 VAL A N 1
ATOM 642 C CA . VAL A 1 82 ? 7.228 -1.497 7.666 1.00 93.06 82 VAL A CA 1
ATOM 643 C C . VAL A 1 82 ? 7.055 -1.623 6.159 1.00 93.06 82 VAL A C 1
ATOM 645 O O . VAL A 1 82 ? 7.638 -2.505 5.524 1.00 93.06 82 VAL A O 1
ATOM 648 N N . TRP A 1 83 ? 6.197 -0.787 5.589 1.00 94.75 83 TRP A N 1
ATOM 649 C CA . TRP A 1 83 ? 6.012 -0.676 4.149 1.00 94.75 83 TRP A CA 1
ATOM 650 C C . TRP A 1 83 ? 6.576 0.660 3.696 1.00 94.75 83 TRP A C 1
ATOM 652 O O . TRP A 1 83 ? 6.248 1.692 4.273 1.00 94.75 83 TRP A O 1
ATOM 662 N N . SER A 1 84 ? 7.392 0.625 2.651 1.00 95.31 84 SER A N 1
ATOM 663 C CA . SER A 1 84 ? 8.028 1.814 2.092 1.00 95.31 84 SER A CA 1
ATOM 664 C C . SER A 1 84 ? 7.843 1.828 0.586 1.00 95.31 84 SER A C 1
ATOM 666 O O . SER A 1 84 ? 7.813 0.772 -0.046 1.00 95.31 84 SER A O 1
ATOM 668 N N . LEU A 1 85 ? 7.707 3.010 0.001 1.00 95.94 85 LEU A N 1
ATOM 669 C CA . LEU A 1 85 ? 7.737 3.175 -1.445 1.00 95.94 85 LEU A CA 1
ATOM 670 C C . LEU A 1 85 ? 9.180 3.097 -1.939 1.00 95.94 85 LEU A C 1
ATOM 672 O O . LEU A 1 85 ? 10.100 3.611 -1.308 1.00 95.94 85 LEU A O 1
ATOM 676 N N . THR A 1 86 ? 9.366 2.465 -3.091 1.00 96.00 86 THR A N 1
ATOM 677 C CA . THR A 1 86 ? 10.607 2.596 -3.859 1.00 96.00 86 THR A CA 1
ATOM 678 C C . THR A 1 86 ? 10.630 3.946 -4.577 1.00 96.00 86 THR A C 1
ATOM 680 O O . THR A 1 86 ? 9.616 4.646 -4.632 1.00 96.00 86 THR A O 1
ATOM 683 N N . GLU A 1 87 ? 11.746 4.291 -5.220 1.00 93.94 87 GLU A N 1
ATOM 684 C CA . GLU A 1 87 ? 11.799 5.450 -6.124 1.00 93.94 87 GLU A CA 1
ATOM 685 C C . GLU A 1 87 ? 10.699 5.385 -7.194 1.00 93.94 87 GLU A C 1
ATOM 687 O O . GLU A 1 87 ? 9.985 6.362 -7.416 1.00 93.94 87 GLU A O 1
ATOM 692 N N . ALA A 1 88 ? 10.472 4.204 -7.781 1.00 93.94 88 ALA A N 1
ATOM 693 C CA . ALA A 1 88 ? 9.400 3.998 -8.749 1.00 93.94 88 ALA A CA 1
ATOM 694 C C . ALA A 1 88 ? 8.009 4.249 -8.141 1.00 93.94 88 ALA A C 1
ATOM 696 O O . ALA A 1 88 ? 7.154 4.838 -8.799 1.00 93.94 88 ALA A O 1
ATOM 697 N N . GLY A 1 89 ? 7.771 3.831 -6.893 1.00 93.06 89 GLY A N 1
ATOM 698 C CA . GLY A 1 89 ? 6.520 4.098 -6.175 1.00 93.06 89 GLY A CA 1
ATOM 699 C C . GLY A 1 89 ? 6.326 5.576 -5.820 1.00 93.06 89 GLY A C 1
ATOM 700 O O . GLY A 1 89 ? 5.218 6.103 -5.938 1.00 93.06 89 GLY A O 1
ATOM 701 N N . LEU A 1 90 ? 7.400 6.270 -5.436 1.00 93.38 90 LEU A N 1
ATOM 702 C CA . LEU A 1 90 ? 7.382 7.704 -5.136 1.00 93.38 90 LEU A CA 1
ATOM 703 C C . LEU A 1 90 ? 7.108 8.536 -6.392 1.00 93.38 90 LEU A C 1
ATOM 705 O O . LEU A 1 90 ? 6.224 9.395 -6.375 1.00 93.38 90 LEU A O 1
ATOM 709 N N . SER A 1 91 ? 7.782 8.236 -7.501 1.00 93.69 91 SER A N 1
ATOM 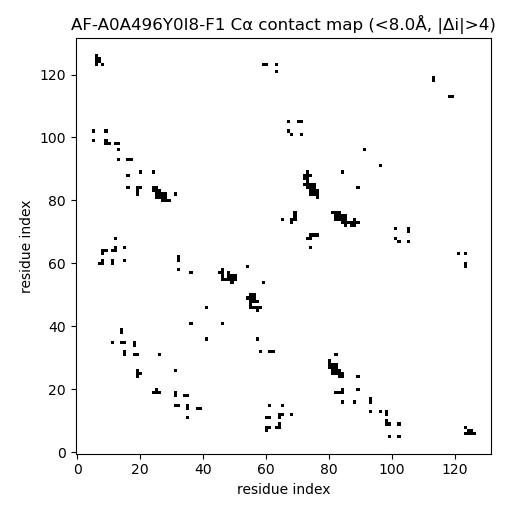710 C CA . SER A 1 91 ? 7.597 8.929 -8.781 1.00 93.69 91 SER A CA 1
ATOM 711 C C . SER A 1 91 ? 6.306 8.548 -9.514 1.00 93.69 91 SER A C 1
ATOM 713 O O . SER A 1 91 ? 5.932 9.218 -10.473 1.00 93.69 91 SER A O 1
ATOM 715 N N . LEU A 1 92 ? 5.598 7.500 -9.078 1.00 93.69 92 LEU A N 1
ATOM 716 C CA . LEU A 1 92 ? 4.384 7.030 -9.743 1.00 93.69 92 LEU A CA 1
ATOM 717 C C . LEU A 1 92 ? 3.248 8.055 -9.669 1.00 93.69 92 LEU A C 1
ATOM 719 O O . LEU A 1 92 ? 2.756 8.388 -8.591 1.00 93.69 92 LEU A O 1
ATOM 723 N N . GLU A 1 93 ? 2.727 8.486 -10.809 1.00 93.38 93 GLU A N 1
ATOM 724 C CA . GLU A 1 93 ? 1.531 9.321 -10.828 1.00 93.38 93 GLU A CA 1
ATOM 725 C C . GLU A 1 93 ? 0.259 8.471 -10.662 1.00 93.38 93 GLU A C 1
ATOM 727 O O . GLU A 1 93 ? -0.084 7.638 -11.501 1.00 93.38 93 GLU A O 1
ATOM 732 N N . ILE A 1 94 ? -0.489 8.704 -9.580 1.00 90.69 94 ILE A N 1
ATOM 733 C CA . ILE A 1 94 ? -1.670 7.891 -9.248 1.00 90.69 94 ILE A CA 1
ATOM 734 C C . ILE A 1 94 ? -2.775 8.009 -10.304 1.00 90.69 94 ILE A C 1
ATOM 736 O O . ILE A 1 94 ? -3.487 7.039 -10.562 1.00 90.69 94 ILE A O 1
ATOM 740 N N . LYS A 1 95 ? -2.925 9.172 -10.949 1.00 89.88 95 LYS A N 1
ATOM 741 C CA . LYS A 1 95 ? -3.966 9.400 -11.964 1.00 89.88 95 LYS A CA 1
ATOM 742 C C . LYS A 1 95 ? -3.811 8.449 -13.152 1.00 89.88 95 LYS A C 1
ATOM 744 O O . LYS A 1 95 ? -4.793 7.826 -13.556 1.00 89.88 95 LYS A O 1
ATOM 749 N N . THR A 1 96 ? -2.583 8.298 -13.642 1.00 90.38 96 THR A N 1
ATOM 750 C CA . THR A 1 96 ? -2.236 7.503 -14.828 1.00 90.38 96 THR A CA 1
ATOM 751 C C . THR A 1 96 ? -1.913 6.044 -14.508 1.00 90.38 96 THR A C 1
ATOM 753 O O . THR A 1 96 ? -1.885 5.210 -15.411 1.00 90.38 96 THR A O 1
ATOM 756 N N . PHE A 1 97 ? -1.711 5.704 -13.234 1.00 92.31 97 PHE A N 1
ATOM 757 C CA . PHE A 1 97 ? -1.405 4.344 -12.809 1.00 92.31 97 PHE A CA 1
ATOM 758 C C . PHE A 1 97 ? -2.505 3.340 -13.186 1.00 92.31 97 PHE A C 1
ATOM 760 O O . PHE A 1 97 ? -3.678 3.558 -12.894 1.00 92.31 97 PHE A O 1
ATOM 767 N N . ASP A 1 98 ? -2.138 2.200 -13.773 1.00 92.62 98 ASP A N 1
ATOM 768 C CA . ASP A 1 98 ? -3.068 1.122 -14.129 1.00 92.62 98 ASP A CA 1
ATOM 769 C C . ASP A 1 98 ? -2.961 -0.063 -13.143 1.00 92.62 98 ASP A C 1
ATOM 771 O O . ASP A 1 98 ? -2.025 -0.871 -13.241 1.00 92.62 98 ASP A O 1
ATOM 775 N N . PRO A 1 99 ? -3.917 -0.218 -12.202 1.00 91.44 99 PRO A N 1
ATOM 776 C CA . PRO A 1 99 ? -3.911 -1.321 -11.246 1.00 91.44 99 PRO A CA 1
ATOM 777 C C . PRO A 1 99 ? -4.102 -2.689 -11.902 1.00 91.44 99 PRO A C 1
ATOM 779 O O . PRO A 1 99 ? -3.441 -3.655 -11.518 1.00 91.44 99 PRO A O 1
ATOM 782 N N . LEU A 1 100 ? -4.994 -2.785 -12.896 1.00 89.88 100 LEU A N 1
ATOM 783 C CA . LEU A 1 100 ? -5.321 -4.056 -13.542 1.00 89.88 100 LEU A CA 1
ATOM 784 C C . LEU A 1 100 ? -4.173 -4.516 -14.437 1.00 89.88 100 LEU A C 1
ATOM 786 O O . LEU A 1 100 ? -3.791 -5.683 -14.367 1.00 89.88 100 LEU A O 1
ATOM 790 N N . GLY A 1 101 ? -3.578 -3.611 -15.216 1.00 90.38 101 GLY A N 1
ATOM 791 C CA . GLY A 1 101 ? -2.391 -3.920 -16.010 1.00 90.38 101 GLY A CA 1
ATOM 792 C C . GLY A 1 101 ? -1.199 -4.314 -15.140 1.00 90.38 101 GLY A C 1
ATOM 793 O O . GLY A 1 101 ? -0.489 -5.266 -15.463 1.00 90.38 101 GLY A O 1
ATOM 794 N N . THR A 1 102 ? -1.010 -3.652 -13.994 1.00 90.88 102 THR A N 1
ATOM 795 C CA . THR A 1 102 ? 0.024 -4.035 -13.016 1.00 90.88 102 THR A CA 1
ATOM 796 C C . THR A 1 102 ? -0.221 -5.442 -12.476 1.00 90.88 102 THR A C 1
ATOM 798 O O . THR A 1 102 ? 0.688 -6.273 -12.493 1.00 90.88 102 THR A O 1
ATOM 801 N N . PHE A 1 103 ? -1.456 -5.746 -12.065 1.00 90.56 103 PHE A N 1
ATOM 802 C CA . PHE A 1 103 ? -1.837 -7.088 -11.628 1.00 90.56 103 PHE A CA 1
ATOM 803 C C . PHE A 1 103 ? -1.566 -8.136 -12.715 1.00 90.56 103 PHE A C 1
ATOM 805 O O . PHE A 1 103 ? -0.934 -9.148 -12.433 1.00 90.56 103 PHE A O 1
ATOM 812 N N . GLN A 1 104 ? -1.984 -7.891 -13.958 1.00 89.12 104 GLN A N 1
ATOM 813 C CA . GLN A 1 104 ? -1.796 -8.831 -15.067 1.00 89.12 104 GLN A CA 1
ATOM 814 C C . GLN A 1 104 ? -0.316 -9.097 -15.363 1.00 89.12 104 GLN A C 1
ATOM 816 O O . GLN A 1 104 ? 0.065 -10.255 -15.540 1.00 89.12 104 GLN A O 1
ATOM 821 N N . LYS A 1 105 ? 0.523 -8.051 -15.371 1.00 89.56 105 LYS A N 1
ATOM 822 C CA . LYS A 1 105 ? 1.977 -8.172 -15.565 1.00 89.56 105 LYS A CA 1
ATOM 823 C C . LYS A 1 105 ? 2.613 -9.035 -14.477 1.00 89.56 105 LYS A C 1
ATOM 825 O O . LYS A 1 105 ? 3.312 -9.997 -14.787 1.00 89.56 105 LYS A O 1
ATOM 830 N N . VAL A 1 106 ? 2.324 -8.726 -13.213 1.00 89.19 106 VAL A N 1
ATOM 831 C CA . VAL A 1 106 ? 2.859 -9.467 -12.064 1.00 89.19 106 VAL A CA 1
ATOM 832 C C . VAL A 1 106 ? 2.332 -10.902 -12.042 1.00 89.19 106 VAL A C 1
ATOM 834 O O . VAL A 1 106 ? 3.104 -11.829 -11.826 1.00 89.19 106 VAL A O 1
ATOM 837 N N . ASN A 1 107 ? 1.045 -11.116 -12.322 1.00 86.25 107 ASN A N 1
ATOM 838 C CA . ASN A 1 107 ? 0.444 -12.449 -12.354 1.00 86.25 107 ASN A CA 1
ATOM 839 C C . ASN A 1 107 ? 1.043 -13.323 -13.467 1.00 86.25 107 ASN A C 1
ATOM 841 O O . ASN A 1 107 ? 1.293 -14.507 -13.254 1.00 86.25 107 ASN A O 1
ATOM 845 N N . LYS A 1 108 ? 1.326 -12.748 -14.643 1.00 85.62 108 LYS A N 1
ATOM 846 C CA . LYS A 1 108 ? 2.041 -13.448 -15.718 1.00 85.62 108 LYS A CA 1
ATOM 847 C C . LYS A 1 108 ? 3.440 -13.877 -15.259 1.00 85.62 108 LYS A C 1
ATOM 849 O O . LYS A 1 108 ? 3.756 -15.059 -15.361 1.00 85.62 108 LYS A O 1
ATOM 854 N N . ALA A 1 109 ? 4.211 -12.961 -14.669 1.00 82.00 109 ALA A N 1
ATOM 855 C CA . ALA A 1 109 ? 5.540 -13.265 -14.135 1.00 82.00 109 ALA A CA 1
ATOM 856 C C . ALA A 1 109 ? 5.496 -14.342 -13.033 1.00 82.00 109 ALA A C 1
ATOM 858 O O . ALA A 1 109 ? 6.308 -15.260 -13.027 1.00 82.00 109 ALA A O 1
ATOM 859 N N . PHE A 1 110 ? 4.499 -14.302 -12.140 1.00 75.75 110 PHE A N 1
ATOM 860 C CA . PHE A 1 110 ? 4.291 -15.346 -11.130 1.00 75.75 110 PHE A CA 1
ATOM 861 C C . PHE A 1 110 ? 4.015 -16.720 -11.740 1.00 75.75 110 PHE A C 1
ATOM 863 O O . PHE A 1 110 ? 4.507 -17.721 -11.224 1.00 75.75 110 PHE A O 1
ATOM 870 N N . ARG A 1 111 ? 3.219 -16.798 -12.813 1.00 73.69 111 ARG A N 1
ATOM 871 C CA . ARG A 1 111 ? 2.927 -18.066 -13.501 1.00 73.69 111 ARG A CA 1
ATOM 872 C C . ARG A 1 111 ? 4.163 -18.634 -14.194 1.00 73.69 111 ARG A C 1
ATOM 874 O O . ARG A 1 111 ? 4.339 -19.851 -14.205 1.00 73.69 111 ARG A O 1
ATOM 881 N N . GLU A 1 112 ? 5.009 -17.770 -14.739 1.00 71.12 112 GLU A N 1
ATOM 882 C CA . GLU A 1 112 ? 6.295 -18.148 -15.330 1.00 71.12 112 GLU A CA 1
ATOM 883 C C . GLU A 1 112 ? 7.263 -18.659 -14.245 1.00 71.12 112 GLU A C 1
ATOM 885 O O . GLU A 1 112 ? 7.784 -19.766 -14.366 1.00 71.12 112 GLU A O 1
ATOM 890 N N . ASP A 1 113 ? 7.377 -17.960 -13.110 1.00 65.06 113 ASP A N 1
ATOM 891 C CA . ASP A 1 113 ? 8.153 -18.406 -11.940 1.00 65.06 113 ASP A CA 1
ATOM 892 C C . ASP A 1 113 ? 7.613 -19.715 -11.326 1.00 65.06 113 ASP A C 1
ATOM 894 O O . ASP A 1 113 ? 8.376 -20.558 -10.840 1.00 65.06 113 ASP A O 1
ATOM 898 N N . LYS A 1 114 ? 6.288 -19.917 -11.341 1.00 58.34 114 LYS A N 1
ATOM 899 C CA . LYS A 1 114 ? 5.623 -21.123 -10.819 1.00 58.34 114 LYS A CA 1
ATOM 900 C C . LYS A 1 114 ? 5.977 -22.367 -11.633 1.00 58.34 114 LYS A C 1
ATOM 902 O O . LYS A 1 114 ? 6.162 -23.422 -11.028 1.00 58.34 114 LYS A O 1
ATOM 907 N N . GLN A 1 115 ? 6.130 -22.241 -12.955 1.00 54.62 115 GLN A N 1
ATOM 908 C CA . GLN A 1 115 ? 6.605 -23.338 -13.810 1.00 54.62 115 GLN A CA 1
ATOM 909 C C . GLN A 1 115 ? 8.047 -23.760 -13.484 1.00 54.62 115 GLN A C 1
ATOM 911 O O . GLN A 1 115 ? 8.413 -24.901 -13.743 1.00 54.62 115 GLN A O 1
ATOM 916 N N . LEU A 1 116 ? 8.837 -22.887 -12.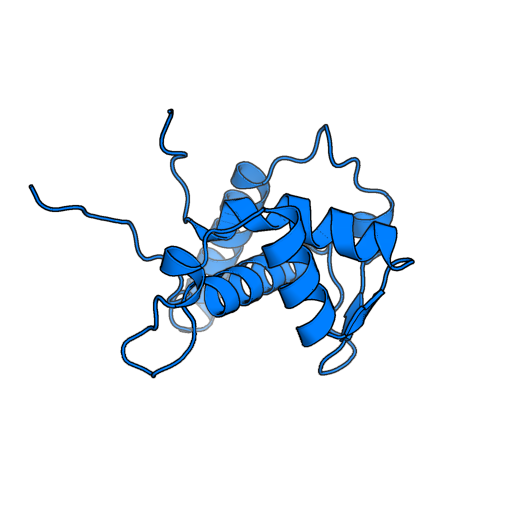848 1.00 49.31 116 LEU A N 1
ATOM 917 C CA . LEU A 1 116 ? 10.196 -23.190 -12.391 1.00 49.31 116 LEU A CA 1
ATOM 918 C C . LEU A 1 116 ? 10.283 -23.678 -10.931 1.00 49.31 116 LEU A C 1
ATOM 920 O O . LEU A 1 116 ? 11.253 -24.353 -10.593 1.00 49.31 116 LEU A O 1
ATOM 924 N N . LYS A 1 117 ? 9.339 -23.319 -10.039 1.00 47.12 117 LYS A N 1
ATOM 925 C CA . LYS A 1 117 ? 9.511 -23.504 -8.573 1.00 47.12 117 LYS A CA 1
ATOM 926 C C . LYS A 1 117 ? 8.313 -24.052 -7.777 1.00 47.12 117 LYS A C 1
ATOM 928 O O . LYS A 1 117 ? 8.411 -24.140 -6.555 1.00 47.12 117 LYS A O 1
ATOM 933 N N . GLY A 1 118 ? 7.192 -24.419 -8.403 1.00 40.59 118 GLY A N 1
ATOM 934 C CA . GLY A 1 118 ? 6.139 -25.223 -7.752 1.00 40.59 118 GLY A CA 1
ATOM 935 C C . GLY A 1 118 ? 5.443 -24.614 -6.518 1.00 40.59 118 GLY A C 1
ATOM 936 O O . GLY A 1 118 ? 4.953 -25.360 -5.674 1.00 40.59 118 GLY A O 1
ATOM 937 N N . ARG A 1 119 ? 5.381 -23.279 -6.365 1.00 40.88 119 ARG A N 1
ATOM 938 C CA . ARG A 1 119 ? 4.652 -22.626 -5.251 1.00 40.88 119 ARG A CA 1
ATOM 939 C C . ARG A 1 119 ? 3.163 -22.394 -5.561 1.00 40.88 119 ARG A C 1
ATOM 941 O O . ARG A 1 119 ? 2.822 -22.134 -6.718 1.00 40.88 119 ARG A O 1
ATOM 948 N N . PRO A 1 120 ? 2.271 -22.472 -4.552 1.00 43.44 120 PRO A N 1
ATOM 949 C CA . PRO A 1 120 ? 0.834 -22.296 -4.749 1.00 43.44 120 PRO A CA 1
ATOM 950 C C . PRO A 1 120 ? 0.478 -20.865 -5.174 1.00 43.44 120 PRO A C 1
ATOM 952 O O . PRO A 1 120 ? 1.193 -19.909 -4.871 1.00 43.44 120 PRO A O 1
ATOM 955 N N . GLU A 1 121 ? -0.637 -20.747 -5.903 1.00 48.53 121 GLU A N 1
ATOM 956 C CA . GLU A 1 121 ? -1.221 -19.461 -6.288 1.00 48.53 121 GLU A CA 1
ATOM 957 C C . GLU A 1 121 ? -1.636 -18.651 -5.054 1.00 48.53 121 GLU A C 1
ATOM 959 O O . GLU A 1 121 ? -2.005 -19.224 -4.024 1.00 48.53 121 GLU A O 1
ATOM 964 N N . PRO A 1 122 ? -1.593 -17.316 -5.142 1.00 49.47 122 PRO A N 1
ATOM 965 C CA . PRO A 1 122 ? -2.044 -16.471 -4.058 1.00 49.47 122 PRO A CA 1
ATOM 966 C C . PRO A 1 122 ? -3.543 -16.682 -3.794 1.00 49.47 122 PRO A C 1
ATOM 968 O O . PRO A 1 122 ? -4.378 -16.314 -4.616 1.00 49.47 122 PRO A O 1
ATOM 971 N N . LEU A 1 123 ? -3.868 -17.224 -2.612 1.00 48.00 123 LEU A N 1
ATOM 972 C CA . LEU A 1 123 ? -5.215 -17.521 -2.085 1.00 48.00 123 LEU A CA 1
ATOM 973 C C . LEU A 1 123 ? -6.196 -16.320 -2.043 1.00 48.00 123 LEU A C 1
ATOM 975 O O . LEU A 1 123 ? -7.313 -16.457 -1.558 1.00 48.00 123 LEU A O 1
ATOM 979 N N . GLY A 1 124 ? -5.797 -15.135 -2.516 1.00 44.03 124 GLY A N 1
ATOM 980 C CA . GLY A 1 124 ? -6.637 -13.935 -2.608 1.00 44.03 124 GLY A CA 1
ATOM 981 C C . GLY A 1 124 ? -7.486 -13.842 -3.882 1.00 44.03 124 GLY A C 1
ATOM 982 O O . GLY A 1 124 ? -8.242 -12.882 -4.034 1.00 44.03 124 GLY A O 1
ATOM 983 N N . ALA A 1 125 ? -7.368 -14.804 -4.801 1.00 44.50 125 ALA A N 1
ATOM 984 C CA . ALA A 1 125 ? -8.256 -14.947 -5.950 1.00 44.50 125 ALA A CA 1
ATOM 985 C C . ALA A 1 125 ? -9.544 -15.690 -5.552 1.00 44.50 125 ALA A C 1
ATOM 98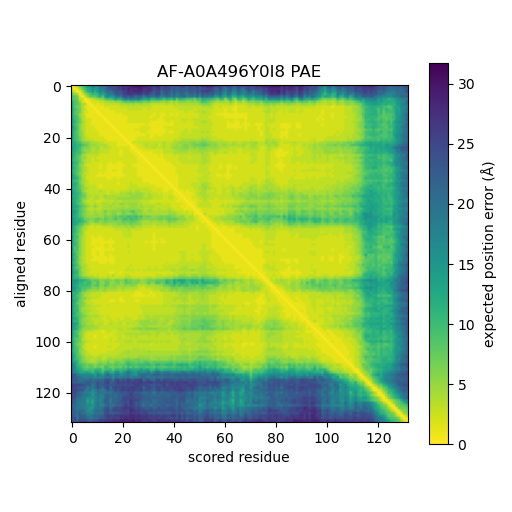7 O O . ALA A 1 125 ? -9.860 -16.737 -6.100 1.00 44.50 125 ALA A O 1
ATOM 988 N N . GLU A 1 126 ? -10.314 -15.149 -4.606 1.00 43.91 126 GLU A N 1
ATOM 989 C CA . GLU A 1 126 ? -11.751 -15.430 -4.620 1.00 43.91 126 GLU A CA 1
ATOM 990 C C . GLU A 1 126 ? -12.315 -14.663 -5.821 1.00 43.91 126 GLU A C 1
ATOM 992 O O . GLU A 1 126 ? -12.653 -13.478 -5.740 1.00 43.91 126 GLU A O 1
ATOM 997 N N . THR A 1 127 ? -12.332 -15.311 -6.987 1.00 40.50 127 THR A N 1
ATOM 998 C CA . THR A 1 127 ? -13.328 -14.981 -7.998 1.00 40.50 127 THR A CA 1
ATOM 999 C C . THR A 1 127 ? -14.664 -15.182 -7.310 1.00 40.50 127 THR A C 1
ATOM 1001 O O . THR A 1 127 ? -14.979 -16.287 -6.882 1.00 40.50 127 THR A O 1
ATOM 1004 N N . VAL A 1 128 ? -15.406 -14.095 -7.114 1.00 37.78 128 VAL A N 1
ATOM 1005 C CA . VAL A 1 128 ? -16.808 -14.164 -6.701 1.00 37.78 128 VAL A CA 1
ATOM 1006 C C . VAL A 1 128 ? -17.560 -14.815 -7.864 1.00 37.78 128 VAL A C 1
ATOM 1008 O O . VAL A 1 128 ? -18.066 -14.136 -8.757 1.00 37.78 128 VAL A O 1
ATOM 1011 N N . GLU A 1 129 ? -17.505 -16.142 -7.920 1.00 32.25 129 GLU A N 1
ATOM 1012 C CA . GLU A 1 129 ? -18.524 -16.974 -8.539 1.00 32.25 129 GLU A CA 1
ATOM 1013 C C . GLU A 1 129 ? -19.714 -16.901 -7.585 1.00 32.25 129 GLU A C 1
ATOM 1015 O O . GLU A 1 129 ? -19.873 -17.715 -6.683 1.00 32.25 129 GLU A O 1
ATOM 1020 N N . ASP A 1 130 ? -20.490 -15.823 -7.713 1.00 33.84 130 ASP A N 1
ATOM 1021 C CA . ASP A 1 130 ? -21.858 -15.836 -7.217 1.00 33.84 130 ASP A CA 1
ATOM 1022 C C . ASP A 1 130 ? -22.620 -16.812 -8.124 1.00 33.84 130 ASP A C 1
ATOM 1024 O O . ASP A 1 130 ? -23.002 -16.454 -9.240 1.00 33.84 130 ASP A O 1
ATOM 1028 N N . GLU A 1 131 ? -22.777 -18.057 -7.671 1.00 35.84 131 GLU A N 1
ATOM 1029 C CA . GLU A 1 131 ? -23.893 -18.905 -8.085 1.00 35.84 131 GLU A CA 1
ATOM 1030 C C . GLU A 1 131 ? -25.193 -18.204 -7.672 1.00 35.84 131 GLU A C 1
ATOM 1032 O O . GLU A 1 131 ? -25.516 -18.158 -6.485 1.00 35.84 131 GLU A O 1
ATOM 1037 N N . ILE A 1 132 ? -25.925 -17.665 -8.653 1.00 33.94 132 ILE A N 1
ATOM 1038 C CA . ILE A 1 132 ? -27.393 -17.743 -8.731 1.00 33.94 132 ILE A CA 1
ATOM 1039 C C . ILE A 1 132 ? -27.762 -18.001 -10.191 1.00 33.94 132 ILE A C 1
ATOM 1041 O O . ILE A 1 132 ? -27.318 -17.205 -11.053 1.00 33.94 132 ILE A O 1
#

Radius of gyration: 14.91 Å; Cα contacts (8 Å, |Δi|>4): 136; chains: 1; bounding box: 41×36×28 Å

Sequence (132 aa):
MRKGKGPQFVRFFRPIIEVLKETGGSGAAAEVIDQVIEKMKIPESEQEVTLKSGQSRVRNQVQWARLYLARAGFLDSSQRGVWSLTEAGLSLEIKTFDPLGTFQKVNKAFREDKQLKGRPEPLGAETVEDEI

Secondary structure (DSSP, 8-state):
----SS-GGGGGHHHHHHHHHHTTSEEEHHHHHHHHHHHTT--HHHHS-B-TTS-BHHHHHHHHHHHHHHHTTSEE-SSTTEEEE-HHHHH--TTT--HHHHHHHHHHHHHHHHHHH-PPP-TT--------

Foldseek 3Di:
DPPPPDFPLLVLLLLLLVLCVVVVFKDFLVVSLVSSCVVVVPDPVQQCDADPVRHGLSSLSPVVSLVLCVLLVQWDDPDPRMIGGDPCSNPDDSVPDDSVVSNVVSVVVVVVVCVVPVDDDDPSPPPPPPDD

pLDDT: mean 82.01, std 18.91, range [32.25, 96.25]

Solvent-accessible surface area (backbone atoms only — not comparable to full-atom values): 7729 Å² total; per-residue (Å²): 131,86,79,65,98,61,48,71,29,49,74,39,45,60,46,50,54,51,51,29,54,74,58,73,34,36,46,46,46,67,60,50,50,51,51,35,44,58,74,67,61,62,53,64,80,55,55,69,36,55,42,99,86,70,47,41,45,51,64,51,29,47,53,52,26,49,54,52,37,33,71,67,50,28,30,45,72,92,47,88,66,41,40,31,50,29,72,60,36,68,73,50,56,73,89,78,56,56,49,65,60,50,48,51,54,44,51,52,52,50,54,57,50,31,78,74,66,76,62,81,77,76,88,68,64,61,72,83,76,74,88,126

Mean predicted aligned error: 7.81 Å